Protein AF-A0A6N9BF19-F1 (afdb_monomer_lite)

Foldseek 3Di:
DADDDPDVVLVVVLVVQCVVVVDPHSVVSVVVVVVVVVVVVVVPDDPVNVVVVVVVVVVVVDDPDPPDDPVVVVVVVVVVD

Structure (mmCIF, N/CA/C/O backbone):
data_AF-A0A6N9BF19-F1
#
_entry.id   AF-A0A6N9BF19-F1
#
loop_
_atom_site.group_PDB
_atom_site.id
_atom_site.type_symbol
_atom_site.label_atom_id
_atom_site.label_alt_id
_atom_site.label_comp_id
_atom_site.label_asym_id
_atom_site.label_entity_id
_atom_site.label_seq_id
_atom_site.pdbx_PDB_ins_code
_atom_site.Cartn_x
_atom_site.Cartn_y
_atom_site.Cartn_z
_atom_site.occupancy
_atom_site.B_iso_or_equiv
_atom_site.auth_seq_id
_atom_site.auth_comp_id
_atom_site.auth_asym_id
_atom_site.auth_atom_id
_atom_site.pdbx_PDB_model_num
ATOM 1 N N . MET A 1 1 ? -13.567 -11.549 16.400 1.00 68.75 1 MET A N 1
ATOM 2 C CA . MET A 1 1 ? -13.208 -10.786 17.614 1.00 68.75 1 MET A CA 1
ATOM 3 C C . MET A 1 1 ? -12.863 -9.357 17.226 1.00 68.75 1 MET A C 1
ATOM 5 O O . MET A 1 1 ? -12.266 -9.195 16.164 1.00 68.75 1 MET A O 1
ATOM 9 N N . PRO A 1 2 ? -13.252 -8.347 18.021 1.00 80.88 2 PRO A N 1
ATOM 10 C CA . PRO A 1 2 ? -12.845 -6.965 17.788 1.00 80.88 2 PRO A CA 1
ATOM 11 C C . PRO A 1 2 ? -11.339 -6.807 18.041 1.00 80.88 2 PRO A C 1
ATOM 13 O O . PRO A 1 2 ? -10.821 -7.273 19.053 1.00 80.88 2 PRO A O 1
ATOM 16 N N . LEU A 1 3 ? -10.635 -6.169 17.109 1.00 85.88 3 LEU A N 1
ATOM 17 C CA . LEU A 1 3 ? -9.233 -5.792 17.273 1.00 85.88 3 LEU A CA 1
ATOM 18 C C . LEU A 1 3 ? -9.119 -4.664 18.309 1.00 85.88 3 LEU A C 1
ATOM 20 O O . LEU A 1 3 ? -9.693 -3.593 18.108 1.00 85.88 3 LEU A O 1
ATOM 24 N N . TYR A 1 4 ? -8.368 -4.895 19.389 1.00 89.19 4 TYR A N 1
ATOM 25 C CA . TYR A 1 4 ? -8.048 -3.858 20.370 1.00 89.19 4 TYR A CA 1
ATOM 26 C C . TYR A 1 4 ? -6.722 -3.187 20.012 1.00 89.19 4 TYR A C 1
ATOM 28 O O . TYR A 1 4 ? -5.671 -3.829 20.015 1.00 89.19 4 TYR A O 1
ATOM 36 N N . ILE A 1 5 ? -6.780 -1.895 19.700 1.00 89.56 5 ILE A N 1
ATOM 37 C CA . ILE A 1 5 ? -5.616 -1.083 19.349 1.00 89.56 5 ILE A CA 1
ATOM 38 C C . ILE A 1 5 ? -5.266 -0.241 20.576 1.00 89.56 5 ILE A C 1
ATOM 40 O O . ILE A 1 5 ? -6.050 0.609 20.980 1.00 89.56 5 ILE A O 1
ATOM 44 N N . ARG A 1 6 ? -4.110 -0.517 21.192 1.00 93.19 6 ARG A N 1
ATOM 45 C CA . ARG A 1 6 ? -3.634 0.207 22.386 1.00 93.19 6 ARG A CA 1
ATOM 46 C C . ARG A 1 6 ? -3.062 1.582 22.067 1.00 93.19 6 ARG A C 1
ATOM 48 O O . ARG A 1 6 ? -3.121 2.471 22.904 1.00 93.19 6 ARG A O 1
ATOM 55 N N . ASP A 1 7 ? -2.458 1.712 20.895 1.00 95.44 7 ASP A N 1
ATOM 56 C CA . ASP A 1 7 ? -1.856 2.956 20.447 1.00 95.44 7 ASP A CA 1
ATOM 57 C C . ASP A 1 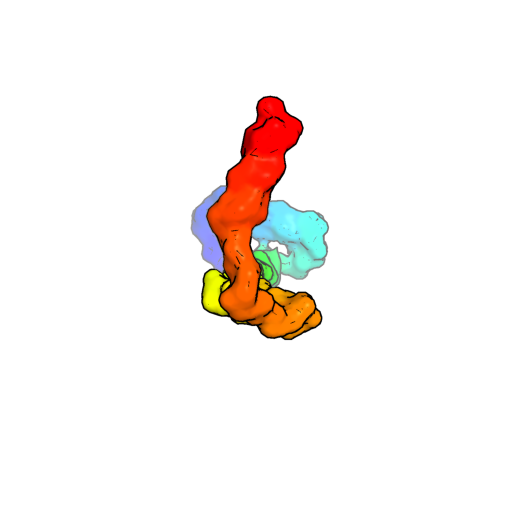7 ? -2.943 3.890 19.901 1.00 95.44 7 ASP A C 1
ATOM 59 O O . ASP A 1 7 ? -3.635 3.560 18.933 1.00 95.44 7 ASP A O 1
ATOM 63 N N . GLU A 1 8 ? -3.087 5.059 20.523 1.00 94.12 8 GLU A N 1
ATOM 64 C CA . GLU A 1 8 ? -4.119 6.031 20.160 1.00 94.12 8 GLU A CA 1
ATOM 65 C C . GLU A 1 8 ? -3.931 6.572 18.737 1.00 94.12 8 GLU A C 1
ATOM 67 O O . GLU A 1 8 ? -4.898 6.779 18.005 1.00 94.12 8 GLU A O 1
ATOM 72 N N . THR A 1 9 ? -2.686 6.730 18.286 1.00 96.31 9 THR A N 1
ATOM 73 C CA . THR A 1 9 ? -2.389 7.221 16.936 1.00 96.31 9 THR A CA 1
ATOM 74 C C . THR A 1 9 ? -2.831 6.207 15.881 1.00 96.31 9 THR A C 1
ATOM 76 O O . THR A 1 9 ? -3.452 6.572 14.878 1.00 96.31 9 THR A O 1
ATOM 79 N N . VAL A 1 10 ? -2.612 4.915 16.145 1.00 93.81 10 VAL A N 1
ATOM 80 C CA . VAL A 1 10 ? -3.062 3.818 15.276 1.00 93.81 10 VAL A CA 1
ATOM 81 C C . VAL A 1 10 ? -4.584 3.688 15.312 1.00 93.81 10 VAL A C 1
ATOM 83 O O . VAL A 1 10 ? -5.210 3.437 14.280 1.00 93.81 10 VAL A O 1
ATOM 86 N N . ASN A 1 11 ? -5.204 3.904 16.472 1.00 93.56 11 ASN A N 1
ATOM 87 C CA . ASN A 1 11 ? -6.655 3.891 16.607 1.00 93.56 11 ASN A CA 1
ATOM 88 C C . ASN A 1 11 ? -7.311 5.009 15.772 1.00 93.56 11 ASN A C 1
ATOM 90 O O . ASN A 1 11 ? -8.235 4.737 15.001 1.00 93.56 11 ASN A O 1
ATOM 94 N N . ILE A 1 12 ? -6.778 6.234 15.838 1.00 95.38 12 ILE A N 1
ATOM 95 C CA . ILE A 1 12 ? -7.219 7.373 15.017 1.00 95.38 12 ILE A CA 1
ATOM 96 C C . ILE A 1 12 ? -7.055 7.070 13.521 1.00 95.38 12 ILE A C 1
ATOM 98 O O . ILE A 1 12 ? -7.934 7.393 12.719 1.00 95.38 12 ILE A O 1
ATOM 102 N N . LEU A 1 13 ? -5.948 6.436 13.119 1.00 94.38 13 LEU A N 1
ATOM 103 C CA . LEU A 1 13 ? -5.734 6.021 11.729 1.00 94.38 13 LEU A CA 1
ATOM 104 C C . LEU A 1 13 ? -6.788 5.006 11.272 1.00 94.38 13 LEU A C 1
ATOM 106 O O . LEU A 1 13 ? -7.392 5.191 10.215 1.00 94.38 13 LEU A O 1
ATOM 110 N N . ALA A 1 14 ? -7.071 3.981 12.077 1.00 93.56 14 ALA A N 1
ATOM 111 C CA . ALA A 1 14 ? -8.104 2.995 11.766 1.00 93.56 14 ALA A CA 1
ATOM 112 C C . ALA A 1 14 ? -9.499 3.638 11.656 1.00 93.56 14 ALA A C 1
ATOM 114 O O . ALA A 1 14 ? -10.272 3.288 10.764 1.00 93.56 14 ALA A O 1
ATOM 115 N N . GLU A 1 15 ? -9.817 4.616 12.509 1.00 94.06 15 GLU A N 1
ATOM 116 C CA . GLU A 1 15 ? -11.062 5.388 12.421 1.00 94.06 15 GLU A CA 1
ATOM 117 C C . GLU A 1 15 ? -11.162 6.218 11.145 1.00 94.06 15 GLU A C 1
ATOM 119 O O . GLU A 1 15 ? -12.218 6.240 10.511 1.00 94.06 15 GLU A O 1
ATOM 124 N N . LYS A 1 16 ? -10.075 6.883 10.745 1.00 94.31 16 LYS A N 1
ATOM 125 C CA . LYS A 1 16 ? -10.028 7.623 9.479 1.00 94.31 16 LYS A CA 1
ATOM 126 C C . LYS A 1 16 ? -10.270 6.691 8.298 1.00 94.31 16 LYS A C 1
ATOM 128 O O . LYS A 1 16 ? -11.093 7.010 7.450 1.00 94.31 16 LYS A O 1
ATOM 133 N N . VAL A 1 17 ? -9.633 5.519 8.275 1.00 94.12 17 VAL A N 1
ATOM 134 C CA . VAL A 1 17 ? -9.847 4.531 7.207 1.00 94.12 17 VAL A CA 1
ATOM 135 C C . VAL A 1 17 ? -11.308 4.085 7.159 1.00 94.12 17 VAL A C 1
ATOM 137 O O . VAL A 1 17 ? -11.893 4.090 6.078 1.00 94.12 17 VAL A O 1
ATOM 140 N N . VAL A 1 18 ? -11.928 3.773 8.304 1.00 94.19 18 VAL A N 1
ATOM 141 C CA . VAL A 1 18 ? -13.363 3.436 8.383 1.00 94.19 18 VAL A CA 1
ATOM 142 C C . VAL A 1 18 ? -14.232 4.547 7.790 1.00 94.19 18 VAL A C 1
ATOM 144 O O . VAL A 1 18 ? -15.085 4.268 6.951 1.00 94.19 18 VAL A O 1
ATOM 147 N N . LYS A 1 19 ? -13.990 5.806 8.176 1.00 94.50 19 LYS A N 1
ATOM 148 C CA . LYS A 1 19 ? -14.765 6.963 7.700 1.00 94.50 19 LYS A CA 1
ATOM 149 C C . LYS A 1 19 ? -14.601 7.212 6.201 1.00 94.50 19 LYS A C 1
ATOM 151 O O . LYS A 1 19 ? -15.583 7.521 5.538 1.00 94.50 19 LYS A O 1
ATOM 156 N N . THR A 1 20 ? -13.389 7.073 5.670 1.00 94.31 20 THR A N 1
ATOM 157 C CA . THR A 1 20 ? -13.100 7.370 4.259 1.00 94.31 20 THR A CA 1
ATOM 158 C C . THR A 1 20 ? -13.530 6.242 3.321 1.00 94.31 20 THR A C 1
ATOM 160 O O . THR A 1 20 ? -13.992 6.509 2.219 1.00 94.31 20 THR A O 1
ATOM 163 N N . THR A 1 21 ? -13.379 4.980 3.734 1.00 90.69 21 THR A N 1
ATOM 164 C CA . THR A 1 21 ? -13.645 3.809 2.870 1.00 90.69 21 THR A CA 1
ATOM 165 C C . THR A 1 21 ? -15.025 3.185 3.088 1.00 90.69 21 THR A C 1
ATOM 167 O O . THR A 1 21 ? -15.457 2.365 2.284 1.00 90.69 21 THR A O 1
ATOM 170 N N . GLY A 1 22 ? -15.719 3.540 4.175 1.00 91.62 22 GLY A N 1
ATOM 171 C CA . GLY A 1 22 ? -17.034 2.991 4.520 1.00 91.62 22 GLY A CA 1
ATOM 172 C C . GLY A 1 22 ? -17.005 1.544 5.028 1.00 91.62 22 GLY A C 1
ATOM 173 O O . GLY A 1 22 ? -18.052 0.902 5.124 1.00 91.62 22 GLY A O 1
ATOM 174 N N . VAL A 1 23 ? -15.827 0.995 5.346 1.00 91.44 23 VAL A N 1
ATOM 175 C CA . VAL A 1 23 ? -15.713 -0.373 5.876 1.00 91.44 23 VAL A CA 1
ATOM 176 C C . VAL A 1 23 ? -16.377 -0.506 7.247 1.00 91.44 23 VAL A C 1
ATOM 178 O O . VAL A 1 23 ? -16.341 0.393 8.079 1.00 91.44 23 VAL A O 1
ATOM 181 N N . LYS A 1 24 ? -16.973 -1.674 7.507 1.00 88.81 24 LYS A N 1
ATOM 182 C CA . LYS A 1 24 ? -17.910 -1.883 8.626 1.00 88.81 24 LYS A CA 1
ATOM 183 C C . LYS A 1 24 ? -17.318 -1.648 10.018 1.00 88.81 24 LYS A C 1
ATOM 185 O O . LYS A 1 24 ? -18.051 -1.300 10.937 1.00 88.81 24 LYS A O 1
ATOM 190 N N . ASN A 1 25 ? -16.031 -1.928 10.217 1.00 91.56 25 ASN A N 1
ATOM 191 C CA . ASN A 1 25 ? -15.381 -1.803 11.520 1.00 91.56 25 ASN A CA 1
ATOM 192 C C . ASN A 1 25 ? -13.855 -1.647 11.391 1.00 91.56 25 ASN A C 1
ATOM 194 O O . ASN A 1 25 ? -13.267 -1.927 10.346 1.00 91.56 25 ASN A O 1
ATOM 198 N N . LYS A 1 26 ? -13.207 -1.247 12.494 1.00 89.81 26 LYS A N 1
ATOM 199 C CA . LYS A 1 26 ? -11.748 -1.042 12.571 1.00 89.81 26 LYS A CA 1
ATOM 200 C C . LYS A 1 26 ? -10.947 -2.309 12.250 1.00 89.81 26 LYS A C 1
ATOM 202 O O . LYS A 1 26 ? -9.845 -2.221 11.727 1.00 89.81 26 LYS A O 1
ATOM 207 N N . THR A 1 27 ? -11.491 -3.493 12.541 1.00 93.00 27 THR A N 1
ATOM 208 C CA . THR A 1 27 ? -10.817 -4.771 12.251 1.00 93.00 27 THR A CA 1
ATOM 209 C C . THR A 1 27 ? -10.756 -5.039 10.748 1.00 93.00 27 THR A C 1
ATOM 211 O O . THR A 1 27 ? -9.702 -5.420 10.247 1.00 93.00 27 THR A O 1
ATOM 214 N N . GLU A 1 28 ? -11.849 -4.792 10.021 1.00 91.56 28 GLU A N 1
ATOM 215 C CA . GLU A 1 28 ? -11.870 -4.850 8.554 1.00 91.56 28 GLU A CA 1
ATOM 216 C C . GLU A 1 28 ? -10.923 -3.818 7.943 1.00 91.56 28 GLU A C 1
ATOM 218 O O . GLU A 1 28 ? -10.142 -4.163 7.061 1.00 91.56 28 GLU A O 1
ATOM 223 N N . ALA A 1 29 ? -10.935 -2.583 8.458 1.00 93.12 29 ALA A N 1
ATOM 224 C CA . ALA A 1 29 ? -10.046 -1.518 7.998 1.00 93.12 29 ALA A CA 1
ATOM 225 C C . ALA A 1 29 ? -8.567 -1.917 8.097 1.00 93.12 29 ALA A C 1
ATOM 227 O O . ALA A 1 29 ? -7.822 -1.818 7.122 1.00 93.12 29 ALA A O 1
ATOM 228 N N . VAL A 1 30 ? -8.152 -2.427 9.261 1.00 93.25 30 VAL A N 1
ATOM 229 C CA . VAL A 1 30 ? -6.771 -2.870 9.482 1.00 93.25 30 VAL A CA 1
ATOM 230 C C . VAL A 1 30 ? -6.438 -4.083 8.617 1.00 93.25 30 VAL A C 1
ATOM 232 O O . VAL A 1 30 ? -5.378 -4.108 7.997 1.00 93.25 30 VAL A O 1
ATOM 235 N N . ARG A 1 31 ? -7.337 -5.069 8.507 1.00 93.94 31 ARG A N 1
ATOM 236 C CA . ARG A 1 31 ? -7.097 -6.254 7.671 1.00 93.94 31 ARG A CA 1
ATOM 237 C C . ARG A 1 31 ? -6.900 -5.882 6.204 1.00 93.94 31 ARG A C 1
ATOM 239 O O . ARG A 1 31 ? -5.960 -6.366 5.583 1.00 93.94 31 ARG A O 1
ATOM 246 N N . GLN A 1 32 ? -7.763 -5.025 5.660 1.00 93.31 32 GLN A N 1
ATOM 247 C CA . GLN A 1 32 ? -7.635 -4.559 4.281 1.00 93.31 32 GLN A CA 1
ATOM 248 C C . GLN A 1 32 ? -6.341 -3.771 4.076 1.00 93.31 32 GLN A C 1
ATOM 250 O O . GLN A 1 32 ? -5.635 -4.030 3.107 1.00 93.31 32 GLN A O 1
ATOM 255 N N . GLY A 1 33 ? -5.985 -2.874 5.001 1.00 92.88 33 GLY A N 1
ATOM 256 C CA . GLY A 1 33 ? -4.727 -2.127 4.929 1.00 92.88 33 GLY A CA 1
ATOM 257 C C . GLY A 1 33 ? -3.493 -3.036 4.903 1.00 92.88 33 GLY A C 1
ATOM 258 O O . GLY A 1 33 ? -2.616 -2.861 4.059 1.00 92.88 33 GLY A O 1
ATOM 259 N N . LEU A 1 34 ? -3.451 -4.047 5.776 1.00 94.38 34 LEU A N 1
ATOM 260 C CA . LEU A 1 34 ? -2.351 -5.013 5.824 1.00 94.38 34 LEU A CA 1
ATOM 261 C C . LEU A 1 34 ? -2.289 -5.889 4.569 1.00 94.38 34 LEU A C 1
ATOM 263 O O . LEU A 1 34 ? -1.204 -6.098 4.035 1.00 94.38 34 LEU A O 1
ATOM 267 N N . ASN A 1 35 ? -3.433 -6.363 4.069 1.00 94.56 35 ASN A N 1
ATOM 268 C CA . ASN A 1 35 ? -3.478 -7.132 2.825 1.00 94.56 35 ASN A CA 1
ATOM 269 C C . ASN A 1 35 ? -2.986 -6.302 1.637 1.00 94.56 35 ASN A C 1
ATOM 271 O O . ASN A 1 35 ? -2.142 -6.776 0.888 1.00 94.56 35 ASN A O 1
ATOM 275 N N . SER A 1 36 ? -3.429 -5.049 1.510 1.00 92.19 36 SER A N 1
ATOM 276 C CA . SER A 1 36 ? -2.958 -4.146 0.455 1.00 92.19 36 SER A CA 1
ATOM 277 C C . SER A 1 36 ? -1.451 -3.909 0.527 1.00 92.19 36 SER A C 1
ATOM 279 O O . SER A 1 36 ? -0.792 -3.883 -0.508 1.00 92.19 36 SER A O 1
ATOM 281 N N . LEU A 1 37 ? -0.884 -3.775 1.732 1.00 92.00 37 LEU A N 1
ATOM 282 C CA . LEU A 1 37 ? 0.562 -3.642 1.912 1.00 92.00 37 LEU A CA 1
ATOM 283 C C . LEU A 1 37 ? 1.305 -4.926 1.522 1.00 92.00 37 LEU A C 1
ATOM 285 O O . LEU A 1 37 ? 2.319 -4.860 0.832 1.00 92.00 37 LEU A O 1
ATOM 289 N N . LEU A 1 38 ? 0.804 -6.091 1.935 1.00 92.19 38 LEU A N 1
ATOM 290 C CA . LEU A 1 38 ? 1.380 -7.382 1.556 1.00 92.19 38 LEU A CA 1
ATOM 291 C C . LEU A 1 38 ? 1.310 -7.601 0.046 1.00 92.19 38 LEU A C 1
ATOM 293 O O . LEU A 1 38 ? 2.282 -8.054 -0.547 1.00 92.19 38 LEU A O 1
ATOM 297 N N . ASP A 1 39 ? 0.195 -7.251 -0.583 1.00 88.62 39 ASP A N 1
ATOM 298 C CA . ASP A 1 39 ? 0.033 -7.349 -2.028 1.00 88.62 39 ASP A CA 1
ATOM 299 C C . ASP A 1 39 ? 0.938 -6.360 -2.754 1.00 88.62 39 ASP A C 1
ATOM 301 O O . ASP A 1 39 ? 1.545 -6.729 -3.753 1.00 88.62 39 ASP A O 1
ATOM 305 N N . ALA A 1 40 ? 1.099 -5.137 -2.242 1.00 87.00 40 ALA A N 1
ATOM 306 C CA . ALA A 1 40 ? 2.071 -4.184 -2.768 1.00 87.00 40 ALA A CA 1
ATOM 307 C C . ALA A 1 40 ? 3.498 -4.741 -2.677 1.00 87.00 40 ALA A C 1
ATOM 309 O O . ALA A 1 40 ? 4.242 -4.643 -3.644 1.00 87.00 40 ALA A O 1
ATOM 310 N N . LYS A 1 41 ? 3.858 -5.396 -1.567 1.00 86.44 41 LYS A N 1
ATOM 311 C CA . LYS A 1 41 ? 5.170 -6.037 -1.389 1.00 86.44 41 LYS A CA 1
ATOM 312 C C . LYS A 1 41 ? 5.370 -7.299 -2.221 1.00 86.44 41 LYS A C 1
ATOM 314 O O . LYS A 1 41 ? 6.486 -7.567 -2.636 1.00 86.44 41 LYS A O 1
ATOM 319 N N . LYS A 1 42 ? 4.310 -8.050 -2.511 1.00 79.62 42 LYS A N 1
ATOM 320 C CA . LYS A 1 42 ? 4.359 -9.173 -3.461 1.00 79.62 42 LYS A CA 1
ATOM 321 C C . LYS A 1 42 ? 4.450 -8.702 -4.912 1.00 79.62 42 LYS A C 1
ATOM 323 O O . LYS A 1 42 ? 5.057 -9.377 -5.729 1.00 79.62 42 LYS A O 1
ATOM 328 N N . LYS A 1 43 ? 3.802 -7.580 -5.236 1.00 76.56 43 LYS A N 1
ATOM 329 C CA . LYS A 1 43 ? 3.812 -6.957 -6.569 1.00 76.56 43 LYS A CA 1
ATOM 330 C C . LYS A 1 43 ? 5.034 -6.087 -6.817 1.00 76.56 43 LYS A C 1
ATOM 332 O O . LYS A 1 43 ? 5.263 -5.711 -7.964 1.00 76.56 43 LYS A O 1
ATOM 337 N N . GLU A 1 44 ? 5.779 -5.737 -5.774 1.00 76.94 44 GLU A N 1
ATOM 338 C CA . GLU A 1 44 ? 7.120 -5.173 -5.872 1.00 76.94 44 GLU A CA 1
ATOM 339 C C . GLU A 1 44 ? 7.989 -6.251 -6.527 1.00 76.94 44 GLU A C 1
ATOM 341 O O . GLU A 1 44 ? 8.605 -7.069 -5.847 1.00 76.94 44 GLU A O 1
ATOM 346 N N . LYS A 1 45 ? 7.907 -6.316 -7.867 1.00 66.06 45 LYS A N 1
ATOM 347 C CA . LYS A 1 45 ? 8.586 -7.309 -8.694 1.00 66.06 45 LYS A CA 1
ATOM 348 C C . LYS A 1 45 ? 10.019 -7.370 -8.226 1.00 66.06 45 LYS A C 1
ATOM 350 O O . LYS A 1 45 ? 10.690 -6.334 -8.137 1.00 66.06 45 LYS A O 1
ATOM 355 N N . SER A 1 46 ? 10.473 -8.578 -7.924 1.00 75.19 46 SER A N 1
ATOM 356 C CA . SER A 1 46 ? 11.868 -8.782 -7.579 1.00 75.19 46 SER A CA 1
ATOM 357 C C . SER A 1 46 ? 12.735 -8.195 -8.694 1.00 75.19 46 SER A C 1
ATOM 359 O O . SER A 1 46 ? 12.352 -8.205 -9.868 1.00 75.19 46 SER A O 1
ATOM 361 N N . LEU A 1 47 ? 13.915 -7.677 -8.347 1.00 72.81 47 LEU A N 1
ATOM 362 C CA . LEU A 1 47 ? 14.873 -7.197 -9.351 1.00 72.81 47 LEU A CA 1
ATOM 363 C C . LEU A 1 47 ? 15.075 -8.227 -10.471 1.00 72.81 47 LEU A C 1
ATOM 365 O O . LEU A 1 47 ? 15.207 -7.859 -11.631 1.00 72.81 47 LEU A O 1
ATOM 369 N N . LEU A 1 48 ? 15.027 -9.514 -10.125 1.00 75.44 48 LEU A N 1
ATOM 370 C CA . LEU A 1 48 ? 15.142 -10.625 -11.058 1.00 75.44 48 LEU A CA 1
ATOM 371 C C . LEU A 1 48 ? 13.976 -10.664 -12.063 1.00 75.44 48 LEU A C 1
ATOM 373 O O . LEU A 1 48 ? 14.219 -10.760 -13.260 1.00 75.44 48 LEU A O 1
ATOM 377 N N . GLU A 1 49 ? 12.728 -10.521 -11.613 1.00 81.31 49 GLU A N 1
ATOM 378 C CA . GLU A 1 49 ? 11.556 -10.451 -12.503 1.00 81.31 49 GLU A CA 1
ATOM 379 C C . GLU A 1 49 ? 11.594 -9.213 -13.406 1.00 81.31 49 GLU A C 1
ATOM 381 O O . GLU A 1 49 ? 11.298 -9.311 -14.594 1.00 81.31 49 GLU A O 1
ATOM 386 N N . HIS A 1 50 ? 12.022 -8.065 -12.874 1.00 81.19 50 HIS A N 1
ATOM 387 C CA . HIS A 1 50 ? 12.216 -6.854 -13.675 1.00 81.19 50 HIS A CA 1
ATOM 388 C C . HIS A 1 50 ? 13.283 -7.045 -14.759 1.00 81.19 50 HIS A C 1
ATOM 390 O O . HIS A 1 50 ? 13.065 -6.692 -15.917 1.00 81.19 50 HIS A O 1
ATOM 396 N N . VAL A 1 51 ? 14.432 -7.625 -14.401 1.00 85.56 51 VAL A N 1
ATOM 397 C CA . VAL A 1 51 ? 15.509 -7.927 -15.353 1.00 85.56 51 VAL A CA 1
ATOM 398 C C . VAL A 1 51 ? 15.030 -8.924 -16.402 1.00 85.56 51 VAL A C 1
ATOM 400 O O . VAL A 1 51 ? 15.319 -8.739 -17.580 1.00 85.56 51 VAL A O 1
ATOM 403 N N . TYR A 1 52 ? 14.265 -9.941 -16.006 1.00 88.00 52 TYR A N 1
ATOM 404 C CA . TYR A 1 52 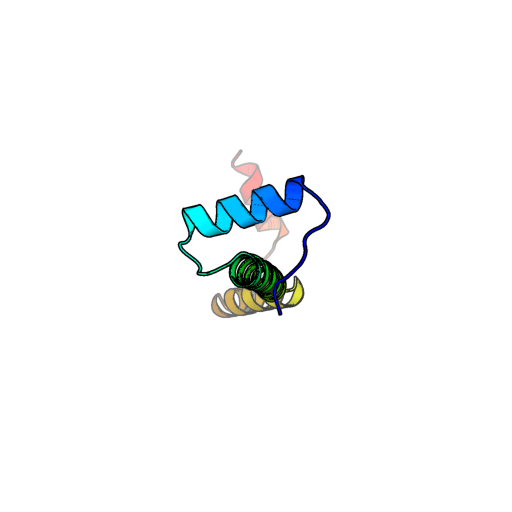? 13.730 -10.930 -16.935 1.00 88.00 52 TYR A CA 1
ATOM 405 C C . TYR A 1 52 ? 12.769 -10.305 -17.953 1.00 88.00 52 TYR A C 1
ATOM 407 O O . TYR A 1 52 ? 12.865 -10.596 -19.143 1.00 88.00 52 TYR A O 1
ATOM 415 N N . GLU A 1 53 ? 11.883 -9.403 -17.523 1.00 88.00 53 GLU A N 1
ATOM 416 C CA . GLU A 1 53 ? 10.997 -8.673 -18.437 1.00 88.00 53 GLU A CA 1
ATOM 417 C C . GLU A 1 53 ? 11.775 -7.796 -19.420 1.00 88.00 53 GLU A C 1
ATOM 419 O O . GLU A 1 53 ? 11.489 -7.818 -20.618 1.00 88.00 53 GLU A O 1
ATOM 424 N N . LEU A 1 54 ? 12.789 -7.072 -18.942 1.00 86.88 54 LEU A N 1
ATOM 425 C CA . LEU A 1 54 ? 13.647 -6.253 -19.800 1.00 86.88 54 LEU A CA 1
ATOM 426 C C . LEU A 1 54 ? 14.435 -7.107 -20.799 1.00 86.88 54 LEU A C 1
ATOM 428 O O . LEU A 1 54 ? 14.518 -6.760 -21.973 1.00 86.88 54 LEU A O 1
ATOM 432 N N . GLN A 1 55 ? 14.968 -8.252 -20.366 1.00 87.56 55 GLN A N 1
ATOM 433 C CA . GLN A 1 55 ? 15.649 -9.207 -21.243 1.00 87.56 55 GLN A CA 1
ATOM 434 C C . GLN A 1 55 ? 14.697 -9.800 -22.285 1.00 87.56 55 GLN A C 1
ATOM 436 O O . GLN A 1 55 ? 15.071 -9.934 -23.449 1.00 87.56 55 GLN A O 1
ATOM 441 N N . ALA A 1 56 ? 13.459 -10.122 -21.901 1.00 89.38 56 ALA A N 1
ATOM 442 C CA . ALA A 1 56 ? 12.442 -10.608 -22.826 1.00 89.38 56 ALA A CA 1
ATOM 443 C C . ALA A 1 56 ? 12.094 -9.551 -23.885 1.00 89.38 56 ALA A C 1
ATOM 445 O O . ALA A 1 56 ? 12.011 -9.883 -25.064 1.00 89.38 56 ALA A O 1
ATOM 446 N N . GLN A 1 57 ? 11.956 -8.282 -23.488 1.00 89.00 57 GLN A N 1
ATOM 447 C CA . GLN A 1 57 ? 11.739 -7.170 -24.417 1.00 89.00 57 GLN A CA 1
ATOM 448 C C . GLN A 1 57 ? 12.945 -6.948 -25.335 1.00 89.00 57 GLN A C 1
ATOM 450 O O . GLN A 1 57 ? 12.766 -6.827 -26.543 1.00 89.00 57 GLN A O 1
ATOM 455 N N . ALA A 1 58 ? 14.168 -6.968 -24.799 1.00 86.06 58 ALA A N 1
ATOM 456 C CA . ALA A 1 58 ? 15.390 -6.847 -25.592 1.00 86.06 58 ALA A CA 1
ATOM 457 C C . ALA A 1 58 ? 15.506 -7.970 -26.634 1.00 86.06 58 ALA A C 1
ATOM 459 O O . ALA A 1 58 ? 15.886 -7.724 -27.773 1.00 86.06 58 ALA A O 1
ATOM 460 N N . LYS A 1 59 ? 15.088 -9.192 -26.285 1.00 86.19 59 LYS A N 1
ATOM 461 C CA . LYS A 1 59 ? 15.077 -10.330 -27.211 1.00 86.19 59 LYS A CA 1
ATOM 462 C C . LYS A 1 59 ? 14.101 -10.153 -28.382 1.00 86.19 59 LYS A C 1
ATOM 464 O O . LYS A 1 59 ? 14.319 -10.748 -29.432 1.00 86.19 59 LYS A O 1
ATOM 469 N N . LEU A 1 60 ? 13.048 -9.343 -28.232 1.00 89.50 60 LEU A N 1
ATOM 470 C CA . LEU A 1 60 ? 12.133 -9.012 -29.335 1.00 89.50 60 LEU A CA 1
ATOM 471 C C . LEU A 1 60 ? 12.759 -8.052 -30.355 1.00 89.50 60 LEU A C 1
ATOM 473 O O . LEU A 1 60 ? 12.317 -8.029 -31.499 1.00 89.50 60 LEU A O 1
ATOM 477 N N . ILE A 1 61 ? 13.764 -7.268 -29.954 1.00 86.06 61 ILE A N 1
ATOM 478 C CA . ILE A 1 61 ? 14.452 -6.307 -30.830 1.00 86.06 61 ILE A CA 1
ATOM 479 C C . ILE A 1 61 ? 15.333 -7.042 -31.856 1.00 86.06 61 ILE A C 1
ATOM 481 O O . ILE A 1 61 ? 15.509 -6.556 -32.970 1.00 86.06 61 ILE A O 1
ATOM 485 N N . GLY A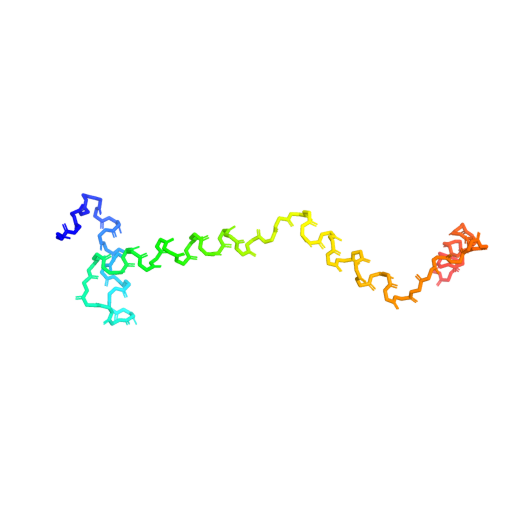 1 62 ? 15.819 -8.239 -31.514 1.00 81.75 62 GLY A N 1
ATOM 486 C CA . GLY A 1 62 ? 16.617 -9.096 -32.392 1.00 81.75 62 GLY A CA 1
ATOM 487 C C . GLY A 1 62 ? 17.913 -9.562 -31.733 1.00 81.75 62 GLY A C 1
ATOM 488 O O . GLY A 1 62 ? 18.204 -9.217 -30.586 1.00 81.75 62 GLY A O 1
ATOM 489 N N . GLU A 1 63 ? 18.686 -10.382 -32.445 1.00 80.44 63 GLU A N 1
ATOM 490 C CA . GLU A 1 63 ? 20.021 -10.769 -31.982 1.00 80.44 63 GLU A CA 1
ATOM 491 C C . GLU A 1 63 ? 20.986 -9.575 -32.067 1.00 80.44 63 GLU A C 1
ATOM 493 O O . GLU A 1 63 ? 20.889 -8.785 -33.010 1.00 80.44 63 GLU A O 1
ATOM 498 N N . PRO A 1 64 ? 21.916 -9.422 -31.105 1.00 78.12 64 PRO A N 1
ATOM 499 C CA . PRO A 1 64 ? 22.963 -8.414 -31.201 1.00 78.12 64 PRO A CA 1
ATOM 500 C C . PRO A 1 64 ? 23.779 -8.625 -32.478 1.00 78.12 64 PRO A C 1
ATOM 502 O O . PRO A 1 64 ? 24.212 -9.747 -32.740 1.00 78.12 64 PRO A O 1
ATOM 505 N N . ASP A 1 65 ? 24.011 -7.561 -33.249 1.00 83.31 65 ASP A N 1
ATOM 506 C CA . ASP A 1 65 ? 24.892 -7.627 -34.417 1.00 83.31 65 ASP A CA 1
ATOM 507 C C . ASP A 1 65 ? 26.331 -7.928 -33.953 1.00 83.31 65 ASP A C 1
ATOM 509 O O . ASP A 1 65 ? 26.928 -7.108 -33.246 1.00 83.31 65 ASP A O 1
ATOM 513 N N . PRO A 1 66 ? 26.916 -9.081 -34.334 1.00 80.19 66 PRO A N 1
ATOM 514 C CA . PRO A 1 66 ? 28.267 -9.457 -33.925 1.00 80.19 66 PRO A CA 1
ATOM 515 C C . PRO A 1 66 ? 29.351 -8.502 -34.433 1.00 80.19 66 PRO A C 1
ATOM 517 O O . PRO A 1 66 ? 30.456 -8.499 -33.896 1.00 80.19 66 PRO A O 1
ATOM 520 N N . ASN A 1 67 ? 29.056 -7.717 -35.472 1.00 86.44 67 ASN A N 1
ATOM 521 C CA . ASN A 1 67 ? 29.984 -6.757 -36.063 1.00 86.44 67 ASN A CA 1
ATOM 522 C C . ASN A 1 67 ? 29.758 -5.326 -35.558 1.00 86.44 67 ASN A C 1
ATOM 524 O O . ASN A 1 67 ? 30.377 -4.397 -36.080 1.00 86.44 67 ASN A O 1
ATOM 528 N N . PHE A 1 68 ? 28.881 -5.126 -34.568 1.00 85.06 68 PHE A N 1
ATOM 529 C CA . PHE A 1 68 ? 28.628 -3.800 -34.022 1.00 85.06 68 PHE A CA 1
ATOM 530 C C . PHE A 1 68 ? 29.859 -3.266 -33.279 1.00 85.06 68 PHE A C 1
ATOM 532 O O . PHE A 1 68 ? 30.223 -3.741 -32.201 1.00 85.06 68 PHE A O 1
ATOM 539 N N . ASP A 1 69 ? 30.495 -2.245 -33.851 1.00 86.00 69 ASP A N 1
ATOM 540 C CA . ASP A 1 69 ? 31.615 -1.552 -33.223 1.00 86.00 69 ASP A CA 1
ATOM 541 C C . ASP A 1 69 ? 31.096 -0.486 -32.249 1.00 86.00 69 ASP A C 1
ATOM 543 O O . ASP A 1 69 ? 30.837 0.666 -32.610 1.00 86.00 69 ASP A O 1
ATOM 547 N N . MET A 1 70 ? 30.972 -0.888 -30.982 1.00 84.88 70 MET A N 1
ATOM 548 C CA . MET A 1 70 ? 30.571 -0.009 -29.879 1.00 84.88 70 MET A CA 1
ATOM 549 C C . MET A 1 70 ? 31.438 1.252 -29.777 1.00 84.88 70 MET A C 1
ATOM 551 O O . MET A 1 70 ? 30.938 2.302 -29.371 1.00 84.88 70 MET A O 1
ATOM 555 N N . LYS A 1 71 ? 32.736 1.162 -30.100 1.00 85.38 71 LYS A N 1
ATOM 556 C CA . LYS A 1 71 ? 33.664 2.284 -29.956 1.00 85.38 71 LYS A CA 1
ATOM 557 C C . LYS A 1 71 ? 33.384 3.322 -31.029 1.00 85.38 71 LYS A C 1
ATOM 559 O O . LYS A 1 71 ? 33.151 4.474 -30.692 1.00 85.38 71 LYS A O 1
ATOM 564 N N . LYS A 1 72 ? 33.325 2.897 -32.293 1.00 86.75 72 LYS A N 1
ATOM 565 C CA . LYS A 1 72 ? 33.025 3.799 -33.408 1.00 86.75 72 LYS A CA 1
ATOM 566 C C . LYS A 1 72 ? 31.659 4.476 -33.241 1.00 86.75 72 LYS A C 1
ATOM 568 O O . LYS A 1 72 ? 31.560 5.679 -33.437 1.00 86.75 72 LYS A O 1
ATOM 573 N N . PHE A 1 73 ? 30.639 3.726 -32.814 1.00 86.00 73 PHE A N 1
ATOM 574 C CA . PHE A 1 73 ? 29.310 4.27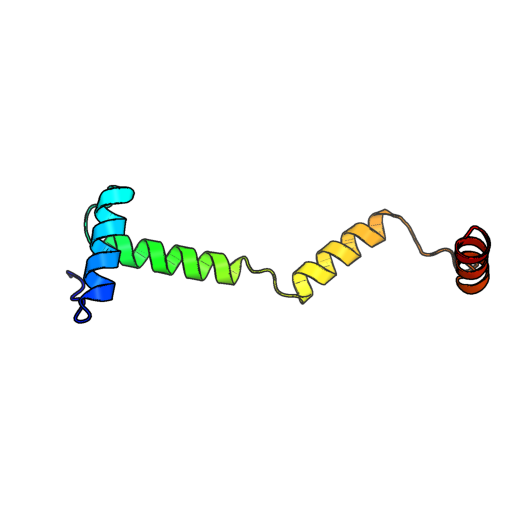7 -32.529 1.00 86.00 73 PHE A CA 1
ATOM 575 C C . PHE A 1 73 ? 29.338 5.349 -31.430 1.00 86.00 73 PHE A C 1
ATOM 577 O O . PHE A 1 73 ? 28.661 6.370 -31.530 1.00 86.00 73 PHE A O 1
ATOM 584 N N . THR A 1 74 ? 30.123 5.120 -30.374 1.00 84.81 74 THR A N 1
ATOM 585 C CA . THR A 1 74 ? 30.244 6.088 -29.279 1.00 84.81 74 THR A CA 1
ATOM 586 C C . THR A 1 74 ? 31.051 7.307 -29.720 1.00 84.81 74 THR A C 1
ATOM 588 O O . THR A 1 74 ? 30.623 8.419 -29.453 1.00 84.81 74 THR A O 1
ATOM 591 N N . A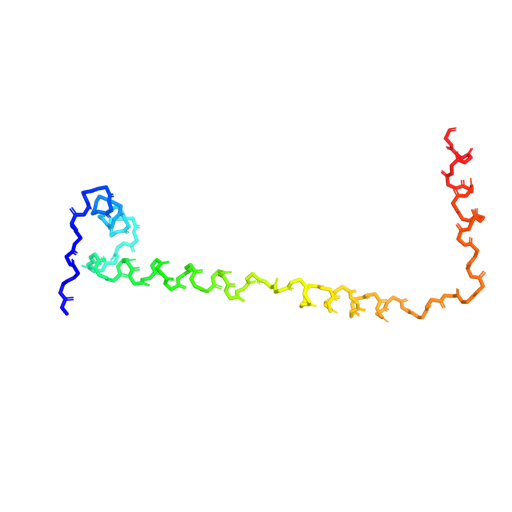SP A 1 75 ? 32.159 7.126 -30.438 1.00 86.44 75 ASP A N 1
ATOM 592 C CA . ASP A 1 75 ? 32.983 8.232 -30.942 1.00 86.44 75 ASP A CA 1
ATOM 593 C C . ASP A 1 75 ? 32.158 9.162 -31.868 1.00 86.44 75 ASP A C 1
ATOM 595 O O . ASP A 1 75 ? 32.189 10.378 -31.694 1.00 86.44 75 ASP A O 1
ATOM 599 N N . GLU A 1 76 ? 31.324 8.610 -32.762 1.00 83.31 76 GLU A N 1
ATOM 600 C CA . GLU A 1 76 ? 30.422 9.387 -33.639 1.00 83.31 76 GLU A CA 1
ATOM 601 C C . GLU A 1 76 ? 29.350 10.181 -32.865 1.00 83.31 76 GLU A C 1
ATOM 603 O O .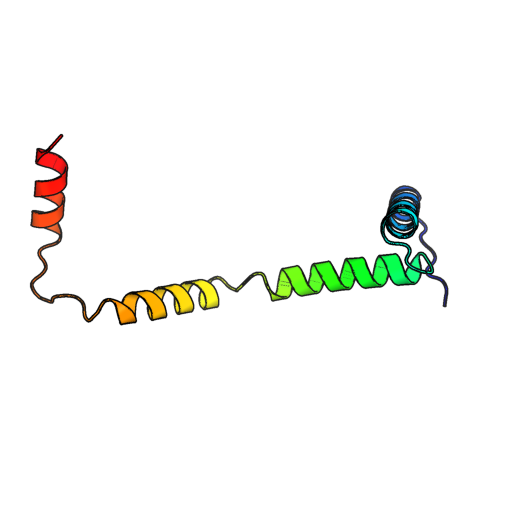 GLU A 1 76 ? 29.024 11.302 -33.241 1.00 83.31 76 GLU A O 1
ATOM 608 N N . MET A 1 77 ? 28.819 9.646 -31.758 1.00 83.56 77 MET A N 1
ATOM 609 C CA . MET A 1 77 ? 27.834 10.360 -30.929 1.00 83.56 77 MET A CA 1
ATOM 610 C C . MET A 1 77 ? 28.418 11.547 -30.148 1.00 83.56 77 MET A C 1
ATOM 612 O O . MET A 1 77 ? 27.662 12.418 -29.717 1.00 83.56 77 MET A O 1
ATOM 616 N N . TRP A 1 78 ? 29.730 11.554 -29.910 1.00 77.50 78 TRP A N 1
ATOM 617 C CA . TRP A 1 78 ? 30.410 12.585 -29.124 1.00 77.50 78 TRP A CA 1
ATOM 618 C C . TRP A 1 78 ? 31.092 13.650 -29.994 1.00 77.50 78 TRP A C 1
ATOM 620 O O . TRP A 1 78 ? 31.269 14.765 -29.515 1.00 77.50 78 TRP A O 1
ATOM 630 N N . ASP A 1 79 ? 31.421 13.344 -31.253 1.00 64.19 79 ASP A N 1
ATOM 631 C CA . ASP A 1 79 ? 31.962 14.314 -32.224 1.00 64.19 79 ASP A CA 1
ATOM 632 C C . ASP A 1 79 ? 30.895 15.287 -32.780 1.00 64.19 79 ASP A C 1
ATOM 634 O O . ASP A 1 79 ? 31.242 16.340 -33.311 1.00 64.19 79 ASP A O 1
ATOM 638 N N . ASP A 1 80 ? 29.600 14.978 -32.623 1.00 59.47 80 ASP A N 1
ATOM 639 C CA . ASP A 1 80 ? 28.465 15.845 -33.002 1.00 59.47 80 ASP A CA 1
ATOM 640 C C . ASP A 1 80 ? 28.077 16.878 -31.904 1.00 59.47 80 ASP A C 1
ATOM 642 O O . ASP A 1 80 ? 26.987 17.459 -31.948 1.00 59.47 80 ASP A O 1
ATOM 646 N N . SER A 1 81 ? 28.942 17.114 -30.901 1.00 51.56 81 SER A N 1
ATOM 647 C CA . SER A 1 81 ? 28.738 18.077 -29.791 1.00 51.56 81 SER A CA 1
ATOM 648 C C . SER A 1 81 ? 29.661 19.295 -29.834 1.00 51.56 81 SER A C 1
ATOM 650 O O . SER A 1 81 ? 30.890 19.115 -29.964 1.00 51.56 81 SER A O 1
#

pLDDT: mean 86.35, std 8.5, range [51.56, 96.31]

Sequence (81 aa):
MPLYIRDETVNILAEKVVKTTGVKNKTEAVRQGLNSLLDAKKKEKSLLEHVYELQAQAKLIGEPDPNFDMKKFTDEMWDDS

Radius of gyration: 25.72 Å; chains: 1; bounding box: 52×29×58 Å

Secondary structure (DSSP, 8-state):
-PPP---HHHHHHHHHHHHHH--SSHHHHHHHHHHHHHHHHHHS--HHHHHHHHHHHHHHH-PPPTT--HHHHHHHHHHT-